Protein AF-A0A971M6B4-F1 (afdb_monomer)

Radius of gyration: 10.58 Å; Cα contacts (8 Å, |Δi|>4): 56; chains: 1; bounding box: 26×18×24 Å

pLDDT: mean 96.19, std 3.85, range [80.25, 98.62]

Secondary structure (DSSP, 8-state):
-EEEEEEE-----HHHHHHHHHHHTTTEEEEETTEEEEEEE-

Nearest PDB structures (foldseek):
  1zpw-assembly1_X  TM=9.840E-01  e=1.119E-03  Thermus thermophilus
  7kft-assembly1_A  TM=8.610E-01  e=8.596E-03  Thiomicrospira sp.
  7kft-assembly1_B  TM=8.782E-01  e=1.999E-02  Thiomicrospira sp.
  4es2-assembly1_A-2  TM=7.329E-01  e=2.648E-02  Halalkalibacterium halodurans C-125
  5h1p-assembly1_B  TM=7.174E-01  e=2.696E-01  Xanthomonas albilineans GPE PC73

Foldseek 3Di:
DWDKDKFFDDDPDPVVLVVVVVVCVVAADDPDSGMTIGTDDD

Organism: NCBI:txid328301

Solvent-accessible surface area (backbone atoms only — not comparable to full-atom values): 2585 Å² total; per-residue (Å²): 114,77,42,83,45,77,51,72,62,88,62,88,51,64,67,62,41,47,56,51,51,65,54,47,55,79,54,34,47,76,79,48,99,47,31,35,44,31,68,48,64,127

Structure (mmCIF, N/CA/C/O backbone):
data_AF-A0A971M6B4-F1
#
_entry.id   AF-A0A971M6B4-F1
#
loop_
_atom_site.group_PDB
_atom_site.id
_atom_site.type_symbol
_atom_site.label_atom_id
_atom_site.label_alt_id
_atom_site.label_comp_id
_atom_site.label_asym_id
_atom_site.label_entity_id
_atom_site.label_seq_id
_atom_site.pdbx_PDB_ins_code
_atom_site.Cartn_x
_atom_site.Cartn_y
_atom_site.Cartn_z
_atom_site.occupancy
_atom_site.B_iso_or_equiv
_atom_site.auth_seq_id
_atom_site.auth_comp_id
_atom_site.auth_asym_id
_atom_site.auth_atom_id
_atom_site.pdbx_PDB_model_num
ATOM 1 N N . MET A 1 1 ? -18.807 8.968 9.633 1.00 84.50 1 MET A N 1
ATOM 2 C CA . MET A 1 1 ? -18.580 7.652 10.287 1.00 84.50 1 MET A CA 1
ATOM 3 C C . MET A 1 1 ? -17.308 7.053 9.704 1.00 84.50 1 MET A C 1
ATOM 5 O O . MET A 1 1 ? -17.169 7.114 8.491 1.00 84.50 1 MET A O 1
ATOM 9 N N . LYS A 1 2 ? -16.370 6.535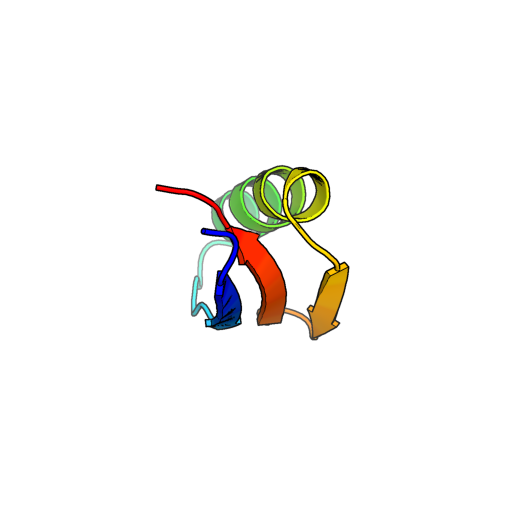 10.511 1.00 87.81 2 LYS A N 1
ATOM 10 C CA . LYS A 1 2 ? -15.182 5.854 9.961 1.00 87.81 2 LYS A CA 1
ATOM 11 C C . LYS A 1 2 ? -15.544 4.417 9.592 1.00 87.81 2 LYS A C 1
ATOM 13 O O . LYS A 1 2 ? -16.176 3.733 10.393 1.00 87.81 2 LYS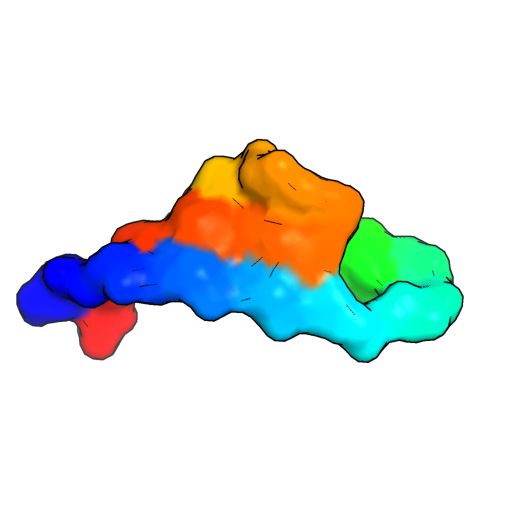 A O 1
ATOM 18 N N . ARG A 1 3 ? -15.161 3.976 8.395 1.00 94.38 3 ARG A N 1
ATOM 19 C CA . ARG A 1 3 ? -15.365 2.609 7.906 1.00 94.38 3 ARG A CA 1
ATOM 20 C C . ARG A 1 3 ? -14.018 1.913 7.789 1.00 94.38 3 ARG A C 1
ATOM 22 O O . ARG A 1 3 ? -13.060 2.506 7.299 1.00 94.38 3 ARG A O 1
ATOM 29 N N . PHE A 1 4 ? -13.965 0.669 8.244 1.00 95.94 4 PHE A N 1
ATOM 30 C CA . PHE A 1 4 ? -12.831 -0.209 7.992 1.00 95.94 4 PHE A CA 1
ATOM 31 C C . PHE A 1 4 ? -12.931 -0.759 6.568 1.00 95.94 4 PHE A C 1
ATOM 33 O O . PHE A 1 4 ? -13.990 -1.255 6.178 1.00 95.94 4 PHE A O 1
ATOM 40 N N . VAL A 1 5 ? -11.852 -0.652 5.795 1.00 97.25 5 VAL A N 1
ATOM 41 C CA . VAL A 1 5 ? -11.776 -1.140 4.413 1.00 97.25 5 VAL A CA 1
ATOM 42 C C . VAL A 1 5 ? -10.462 -1.872 4.170 1.00 97.25 5 VAL A C 1
ATOM 44 O O . VAL A 1 5 ? -9.425 -1.512 4.728 1.00 97.25 5 VAL A O 1
ATOM 47 N N . VAL A 1 6 ? -10.509 -2.865 3.284 1.00 98.00 6 VAL A N 1
ATOM 48 C CA . VAL A 1 6 ? -9.327 -3.558 2.765 1.00 98.00 6 VAL A CA 1
ATOM 49 C C . VAL A 1 6 ? -9.132 -3.135 1.315 1.00 98.00 6 VAL A C 1
ATOM 51 O O . VAL A 1 6 ? -10.032 -3.299 0.491 1.00 98.00 6 VAL A O 1
ATOM 54 N N . ILE A 1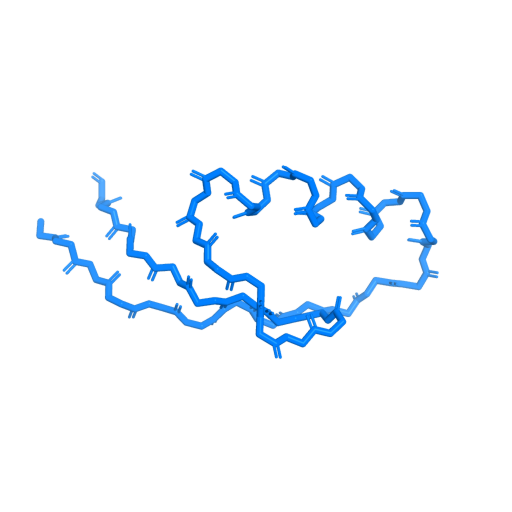 7 ? -7.965 -2.581 1.004 1.00 98.06 7 ILE A N 1
ATOM 55 C CA . ILE A 1 7 ? -7.594 -2.127 -0.335 1.00 98.06 7 ILE A CA 1
ATOM 56 C C . ILE A 1 7 ? -6.590 -3.125 -0.900 1.00 98.06 7 ILE A C 1
ATOM 58 O O . ILE A 1 7 ? -5.428 -3.131 -0.499 1.00 98.06 7 ILE A O 1
ATOM 62 N N . ALA A 1 8 ? -7.040 -3.959 -1.833 1.00 98.38 8 ALA A N 1
ATOM 63 C CA . ALA A 1 8 ? -6.179 -4.811 -2.643 1.00 98.38 8 ALA A CA 1
ATOM 64 C C . ALA A 1 8 ? -6.035 -4.204 -4.043 1.00 98.38 8 ALA A C 1
ATOM 66 O O . ALA A 1 8 ? -7.020 -3.747 -4.623 1.00 98.38 8 ALA A O 1
ATOM 67 N N . TYR A 1 9 ? -4.821 -4.196 -4.587 1.00 97.81 9 TYR A N 1
ATOM 68 C CA . TYR A 1 9 ? -4.544 -3.653 -5.916 1.00 97.81 9 TYR A CA 1
ATOM 69 C C . TYR A 1 9 ? -3.603 -4.557 -6.708 1.00 97.81 9 TYR A C 1
ATOM 71 O O . TYR A 1 9 ? -2.771 -5.265 -6.145 1.00 97.81 9 TYR A O 1
ATOM 79 N N . ASP A 1 10 ? -3.718 -4.507 -8.031 1.00 98.25 10 ASP A N 1
ATOM 80 C CA . ASP A 1 10 ? -2.822 -5.208 -8.945 1.00 98.25 10 ASP A CA 1
ATOM 81 C C . ASP A 1 10 ? -2.260 -4.213 -9.962 1.00 98.25 10 ASP A C 1
ATOM 83 O O . ASP A 1 10 ? -2.992 -3.619 -10.753 1.00 98.25 10 ASP A O 1
ATOM 87 N N . ILE A 1 11 ? -0.956 -3.958 -9.864 1.00 98.12 11 ILE A N 1
ATOM 88 C CA . ILE A 1 11 ? -0.240 -2.969 -10.669 1.00 98.12 11 ILE A CA 1
ATOM 89 C C . ILE A 1 11 ? 1.076 -3.602 -11.114 1.00 98.12 11 ILE A C 1
ATOM 91 O O . ILE A 1 11 ? 1.970 -3.867 -10.298 1.00 98.12 11 ILE A O 1
ATOM 95 N N . SER A 1 12 ? 1.181 -3.827 -12.423 1.00 98.19 12 SER A N 1
ATOM 96 C CA . SER A 1 12 ? 2.345 -4.435 -13.069 1.00 98.19 12 SER A CA 1
ATOM 97 C C . SER A 1 12 ? 3.555 -3.501 -13.115 1.00 98.19 12 SER A C 1
ATOM 99 O O . SER A 1 12 ? 4.682 -3.961 -12.964 1.00 98.19 12 SER A O 1
ATOM 101 N N . ASP A 1 13 ? 3.330 -2.196 -13.284 1.00 98.50 13 ASP A N 1
ATOM 102 C CA . ASP A 1 13 ? 4.386 -1.183 -13.276 1.00 98.50 13 ASP A CA 1
ATOM 103 C C . ASP A 1 13 ? 4.916 -0.961 -11.851 1.00 98.50 13 ASP A C 1
ATOM 105 O O . ASP A 1 13 ? 4.197 -0.508 -10.956 1.00 98.50 13 ASP A O 1
ATOM 109 N N . ASP A 1 14 ? 6.192 -1.281 -11.643 1.00 98.06 14 ASP A N 1
ATOM 110 C CA . ASP A 1 14 ? 6.838 -1.206 -10.334 1.00 98.06 14 ASP A CA 1
ATOM 111 C C . ASP A 1 14 ? 6.864 0.212 -9.758 1.00 98.06 14 ASP A C 1
ATOM 113 O O . ASP A 1 14 ? 6.660 0.376 -8.552 1.00 98.06 14 ASP A O 1
ATOM 117 N N . LYS A 1 15 ? 7.067 1.231 -10.601 1.00 98.44 15 LYS A N 1
ATOM 118 C CA . LYS A 1 15 ? 7.115 2.629 -10.169 1.00 98.44 15 LYS A CA 1
ATOM 119 C C . LYS A 1 15 ? 5.740 3.074 -9.678 1.00 98.44 15 LYS A C 1
ATOM 121 O O . LYS A 1 15 ? 5.626 3.557 -8.556 1.00 98.44 15 LYS A O 1
ATOM 126 N N . LYS A 1 16 ? 4.686 2.821 -10.458 1.00 98.38 16 LYS A N 1
ATOM 127 C CA . LYS A 1 16 ? 3.304 3.145 -10.062 1.00 98.38 16 LYS A CA 1
ATOM 128 C C . LYS A 1 16 ? 2.870 2.373 -8.821 1.00 98.38 16 LYS A C 1
ATOM 130 O O . LYS A 1 16 ? 2.181 2.912 -7.961 1.00 98.38 16 LYS A O 1
ATOM 135 N N . ARG A 1 17 ? 3.273 1.105 -8.704 1.00 98.25 17 ARG A N 1
ATOM 136 C CA . ARG A 1 17 ? 2.953 0.290 -7.528 1.00 98.25 17 ARG A CA 1
ATOM 137 C C . ARG A 1 17 ? 3.589 0.858 -6.257 1.00 98.25 17 ARG A C 1
ATOM 139 O O . ARG A 1 17 ? 2.950 0.822 -5.206 1.00 98.25 17 ARG A O 1
ATOM 146 N N . LEU A 1 18 ? 4.825 1.356 -6.345 1.00 98.06 18 LEU A N 1
ATOM 147 C CA . LEU A 1 18 ? 5.497 2.030 -5.231 1.00 98.06 18 LEU A CA 1
ATOM 148 C C . LEU A 1 18 ? 4.813 3.355 -4.890 1.00 98.06 18 LEU A C 1
ATOM 150 O O . LEU A 1 18 ? 4.473 3.548 -3.731 1.00 98.06 18 LEU A O 1
ATOM 154 N N . GLU A 1 19 ? 4.491 4.188 -5.884 1.00 98.19 19 GLU A N 1
ATOM 155 C CA . GLU A 1 19 ? 3.758 5.448 -5.673 1.00 98.19 19 GLU A CA 1
ATOM 156 C C . GLU A 1 19 ? 2.426 5.226 -4.927 1.00 98.19 19 GLU A C 1
ATOM 158 O O . GLU A 1 19 ? 2.106 5.951 -3.985 1.00 98.19 19 GLU A O 1
ATOM 163 N N . ILE A 1 20 ? 1.667 4.182 -5.285 1.00 98.00 20 ILE A N 1
ATOM 164 C CA . ILE A 1 20 ? 0.425 3.818 -4.583 1.00 98.00 20 ILE A CA 1
ATOM 165 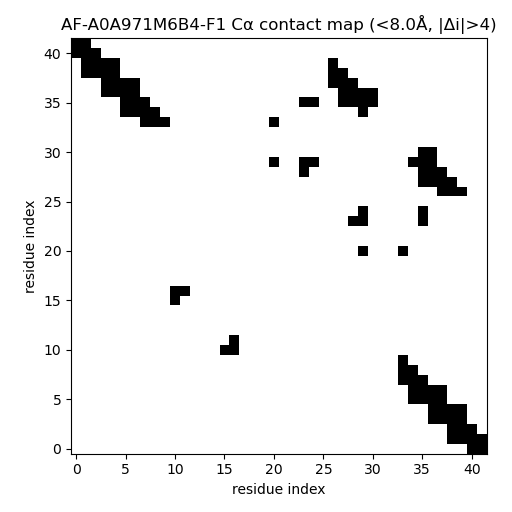C C . ILE A 1 20 ? 0.697 3.297 -3.167 1.00 98.00 20 ILE A C 1
ATOM 167 O O . ILE A 1 20 ? -0.033 3.641 -2.240 1.00 98.00 20 ILE A O 1
ATOM 171 N N . SER A 1 21 ? 1.740 2.487 -2.976 1.00 98.06 21 SER A N 1
ATOM 172 C CA . SER A 1 21 ? 2.126 2.006 -1.644 1.00 98.06 21 SER A CA 1
ATOM 173 C C . SER A 1 21 ? 2.521 3.161 -0.715 1.00 98.06 21 SER A C 1
ATOM 175 O O . SER A 1 21 ? 2.121 3.166 0.449 1.00 98.06 21 SER A O 1
ATOM 177 N N . ASP A 1 22 ? 3.276 4.135 -1.226 1.00 97.94 22 ASP A N 1
ATOM 178 C CA . ASP A 1 22 ? 3.727 5.316 -0.483 1.00 97.94 22 ASP A CA 1
ATOM 179 C C . ASP A 1 22 ? 2.565 6.265 -0.170 1.00 97.94 22 ASP A C 1
ATOM 181 O O . ASP A 1 22 ? 2.534 6.888 0.888 1.00 97.94 22 ASP A O 1
ATOM 185 N N . LEU A 1 23 ? 1.560 6.336 -1.046 1.00 96.94 23 LEU A N 1
ATOM 186 C CA . LEU A 1 23 ? 0.317 7.045 -0.758 1.00 96.94 23 LEU A CA 1
ATOM 187 C C . LEU A 1 23 ? -0.461 6.356 0.372 1.00 96.94 23 LEU A C 1
ATOM 189 O O . LEU A 1 23 ? -0.815 6.991 1.367 1.00 96.94 23 LEU A O 1
ATOM 193 N N . LEU A 1 24 ? -0.727 5.053 0.237 1.00 97.12 24 LEU A N 1
ATOM 194 C CA . LEU A 1 24 ? -1.625 4.312 1.129 1.00 97.12 24 LEU A CA 1
ATOM 195 C C . LEU A 1 24 ? -1.090 4.156 2.557 1.00 97.12 24 LEU A C 1
ATOM 197 O O . LEU A 1 24 ? -1.893 4.032 3.482 1.00 97.12 24 LEU A O 1
ATOM 201 N N . ILE A 1 25 ? 0.227 4.237 2.772 1.00 96.38 25 ILE A N 1
ATOM 202 C CA . ILE A 1 25 ? 0.807 4.173 4.125 1.00 96.38 25 ILE A CA 1
ATOM 203 C C . ILE A 1 25 ? 0.408 5.358 5.009 1.00 96.38 25 ILE A C 1
ATOM 205 O O . ILE A 1 25 ? 0.429 5.250 6.231 1.00 96.38 25 ILE A O 1
ATOM 209 N N . THR A 1 26 ? -0.013 6.474 4.407 1.00 94.62 26 THR A N 1
ATOM 210 C CA . THR A 1 26 ? -0.551 7.625 5.148 1.00 94.62 26 THR A CA 1
ATOM 211 C C . THR A 1 26 ? -2.010 7.436 5.580 1.00 94.62 26 THR A C 1
ATOM 213 O O . THR A 1 26 ? -2.484 8.153 6.460 1.00 94.62 26 THR A O 1
ATOM 216 N N . TYR A 1 27 ? -2.714 6.450 5.010 1.00 93.75 27 TYR A N 1
ATOM 217 C CA . TYR A 1 27 ? -4.140 6.189 5.251 1.00 93.75 27 TYR A CA 1
ATOM 218 C C . TYR A 1 27 ? -4.412 4.883 6.011 1.00 93.75 27 TYR A C 1
ATOM 220 O O . TYR A 1 27 ? -5.536 4.666 6.477 1.00 93.75 27 TYR A O 1
ATOM 228 N N . GLY A 1 28 ? -3.417 4.005 6.143 1.00 95.31 28 GLY A N 1
ATOM 229 C CA . GLY A 1 28 ? -3.594 2.698 6.760 1.00 95.31 28 GLY A CA 1
ATOM 230 C C . GLY A 1 28 ? -2.307 1.901 6.922 1.00 95.31 28 GLY A C 1
ATOM 231 O O . GLY A 1 28 ? -1.200 2.422 6.815 1.00 95.31 28 GLY A O 1
ATOM 232 N N . ILE A 1 29 ? -2.469 0.610 7.202 1.00 97.81 29 ILE A N 1
ATOM 233 C CA . ILE A 1 29 ? -1.374 -0.318 7.484 1.00 97.81 29 ILE A CA 1
ATOM 234 C C . ILE A 1 29 ? -1.213 -1.267 6.300 1.00 97.81 29 ILE A C 1
ATOM 236 O O . ILE A 1 29 ? -2.175 -1.880 5.836 1.00 97.81 29 ILE A O 1
ATOM 240 N N . ARG A 1 30 ? 0.023 -1.411 5.815 1.00 97.94 30 ARG A N 1
ATOM 241 C CA . ARG A 1 30 ? 0.357 -2.387 4.776 1.00 97.94 30 ARG A CA 1
ATOM 242 C C . ARG A 1 30 ? 0.401 -3.790 5.378 1.00 97.94 30 ARG A C 1
ATOM 244 O O . ARG A 1 30 ? 1.230 -4.049 6.245 1.00 97.94 30 ARG A O 1
ATOM 251 N N . VAL A 1 31 ? -0.439 -4.696 4.882 1.00 98.31 31 VAL A N 1
ATOM 252 C CA . VAL A 1 31 ? -0.533 -6.087 5.374 1.00 98.31 31 VAL A CA 1
ATOM 253 C C . VAL A 1 31 ? -0.013 -7.120 4.370 1.00 98.31 31 VAL A C 1
ATOM 255 O O . VAL A 1 31 ? 0.280 -8.253 4.737 1.00 98.31 31 VAL A O 1
ATOM 258 N N . ASN A 1 32 ? 0.145 -6.742 3.096 1.00 98.12 32 ASN A N 1
ATOM 259 C CA . ASN A 1 32 ? 0.795 -7.560 2.066 1.00 98.12 32 ASN A CA 1
ATOM 260 C C . ASN A 1 32 ? 1.451 -6.661 0.994 1.00 98.12 32 ASN A C 1
ATOM 262 O O . ASN A 1 32 ? 1.312 -5.437 1.025 1.00 98.12 32 ASN A O 1
ATOM 266 N N . LYS A 1 33 ? 2.142 -7.249 0.005 1.00 97.19 33 LYS A N 1
ATOM 267 C CA . LYS A 1 33 ? 2.792 -6.542 -1.111 1.00 97.19 33 LYS A CA 1
ATOM 268 C C . LYS A 1 33 ? 1.848 -5.553 -1.800 1.00 97.19 33 LYS A C 1
ATOM 270 O O . LYS A 1 33 ? 2.278 -4.441 -2.108 1.00 97.19 33 LYS A O 1
ATO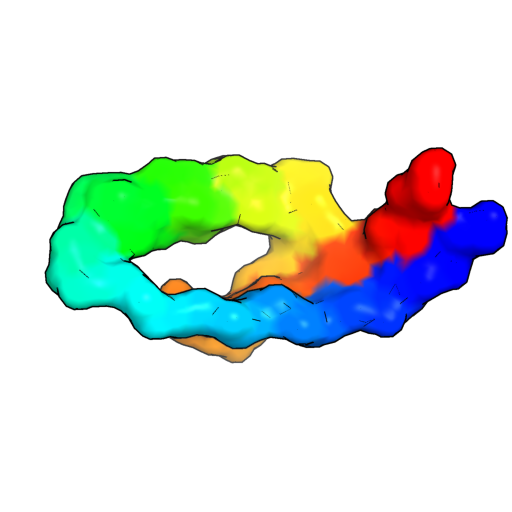M 275 N N . SER A 1 34 ? 0.592 -5.944 -1.987 1.00 97.94 34 SER A N 1
ATOM 276 C CA . SER A 1 34 ? -0.412 -5.127 -2.667 1.00 97.94 34 SER A CA 1
ATOM 277 C C . SER A 1 34 ? -1.740 -5.062 -1.907 1.00 97.94 34 SER A C 1
ATOM 279 O O . SER A 1 34 ? -2.803 -5.031 -2.523 1.00 97.94 34 SER A O 1
ATOM 281 N N . VAL A 1 35 ? -1.685 -5.114 -0.568 1.00 98.56 35 VAL A N 1
ATOM 282 C CA . VAL A 1 35 ? -2.877 -5.074 0.295 1.00 98.56 35 VAL A CA 1
ATOM 283 C C . VAL A 1 35 ? -2.650 -4.157 1.497 1.00 98.56 35 VAL A C 1
ATOM 285 O O . VAL A 1 35 ? -1.635 -4.280 2.191 1.00 98.56 35 VAL A O 1
ATOM 288 N N . PHE A 1 36 ? -3.611 -3.266 1.744 1.00 98.62 36 PHE A N 1
ATOM 289 C CA . PHE A 1 36 ? -3.663 -2.340 2.877 1.00 98.62 36 PHE A CA 1
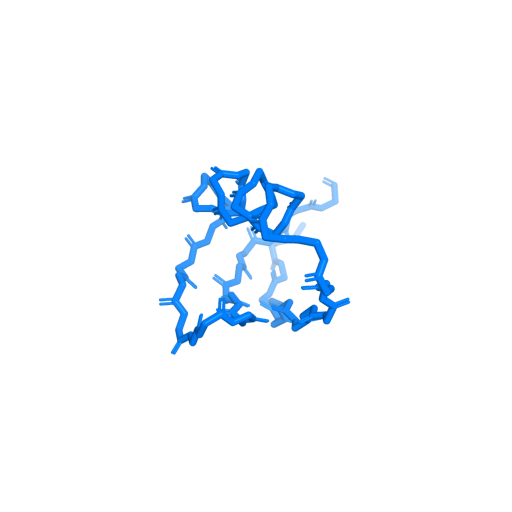ATOM 290 C C . PHE A 1 36 ? -4.984 -2.454 3.638 1.00 98.62 36 PHE A C 1
ATOM 292 O O . PHE A 1 36 ? -6.035 -2.680 3.042 1.00 98.62 36 PHE A O 1
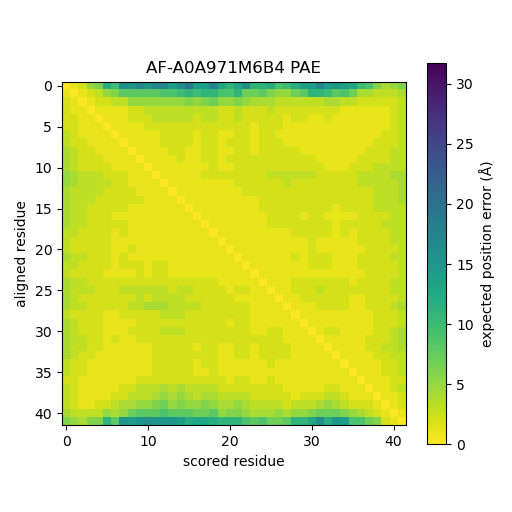ATOM 299 N N . GLU A 1 37 ? -4.925 -2.228 4.945 1.00 98.31 37 GLU A N 1
ATOM 300 C CA . GLU A 1 37 ? -6.087 -2.067 5.818 1.00 98.31 37 GLU A CA 1
ATOM 301 C C . GLU A 1 37 ? -6.187 -0.607 6.271 1.00 98.31 37 GLU A C 1
ATOM 303 O O . GLU A 1 37 ? -5.237 -0.067 6.843 1.00 98.31 37 GLU A O 1
ATOM 308 N N . CYS A 1 38 ? -7.326 0.042 6.015 1.00 96.75 38 CYS A N 1
ATOM 309 C CA . CYS A 1 38 ? -7.508 1.479 6.242 1.00 96.75 38 CYS A CA 1
ATOM 310 C C . CYS A 1 38 ?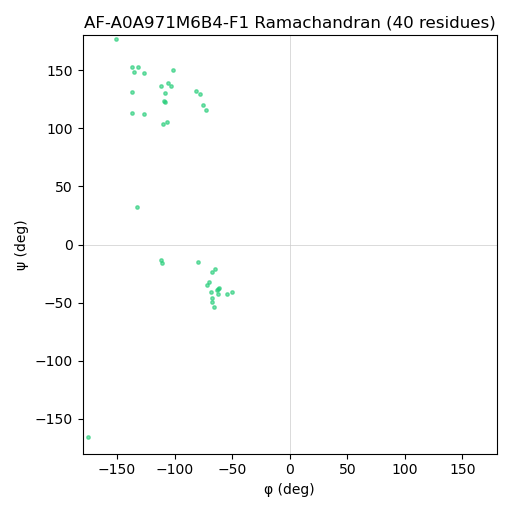 -8.803 1.789 7.007 1.00 96.75 38 CYS A C 1
ATOM 312 O O . CYS A 1 38 ? -9.807 1.086 6.883 1.00 96.75 38 CYS A O 1
ATOM 314 N N . PHE A 1 39 ? -8.804 2.912 7.734 1.00 94.62 39 PHE A N 1
ATOM 315 C CA . PHE A 1 39 ? -10.012 3.514 8.306 1.00 94.62 39 PHE A CA 1
ATOM 316 C C . PHE A 1 39 ? -10.334 4.821 7.583 1.00 94.62 39 PHE A C 1
ATOM 318 O O . PHE A 1 39 ? -9.705 5.847 7.838 1.00 94.62 39 PHE A O 1
ATOM 325 N N . VAL A 1 40 ? -11.334 4.795 6.707 1.00 91.88 40 VAL A N 1
ATOM 326 C CA . VAL A 1 40 ? -11.678 5.927 5.835 1.00 91.88 40 VAL A CA 1
ATOM 327 C C . VAL A 1 40 ? -12.951 6.610 6.338 1.00 91.88 40 VAL A C 1
ATOM 329 O O . VAL A 1 40 ? -13.888 5.942 6.785 1.00 91.88 40 VAL A O 1
ATOM 332 N N . SER A 1 41 ? -12.982 7.941 6.310 1.00 91.19 41 SER A N 1
ATOM 333 C CA . SER A 1 41 ? -14.195 8.748 6.497 1.00 91.19 41 SER A CA 1
ATOM 334 C C . SER A 1 41 ? -14.718 9.238 5.146 1.00 91.19 41 SER A C 1
ATOM 336 O O . SER A 1 41 ? -13.920 9.434 4.234 1.00 91.19 41 SER A O 1
ATOM 338 N N . GLU A 1 42 ? -16.036 9.429 5.041 1.00 80.25 42 GLU A N 1
ATOM 339 C CA . GLU A 1 42 ? -16.656 10.199 3.944 1.00 80.25 42 GLU A CA 1
ATOM 340 C C . GLU A 1 42 ? -16.169 11.651 3.911 1.00 80.25 42 GLU A C 1
ATOM 342 O O . GLU A 1 42 ? -15.868 12.188 5.007 1.00 80.25 42 GLU A O 1
#

Sequence (42 aa):
MKRFVVIAYDISDDKKRLEISDLLITYGIRVNKSVFECFVSE

Mean predicted aligned error: 2.44 Å

InterPro domains:
  IPR019199 Virulence-associated protein D / CRISPR associated protein Cas2 [PF09827] (4-42)
  IPR021127 CRISPR-associated 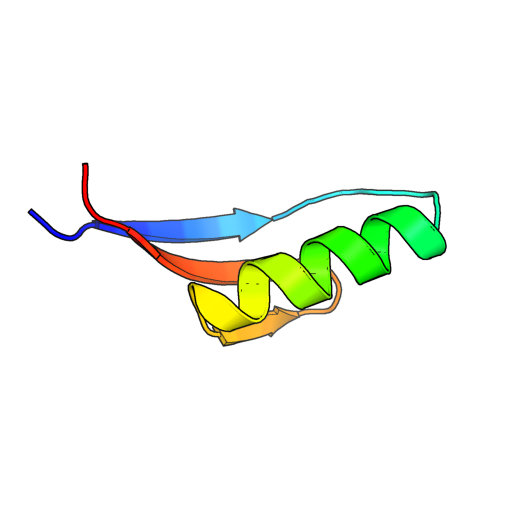endonuclease Cas2 [TIGR01573] (3-42)
  IPR021127 CRISPR-associated endonuclease Cas2 [cd09725] (5-42)